Protein AF-A0A924Y196-F1 (afdb_monomer)

Radius of gyration: 14.01 Å; Cα contacts (8 Å, |Δi|>4): 219; chains: 1; bounding box: 31×29×38 Å

Secondary structure (DSSP, 8-state):
---HHHHHHHHTHHHHHTTSEEEE--HHHHHHHHHHH-TT-GGGGEEEEEE-SSHHHHHHHHHHHHHHH-S-TT-EEEEEETTEEEEEEEEEHHHHHHHHHHHHSSSS-EEEEETT-S-EEEE-TTSEEEEE---S--

Structure (mmCIF, N/CA/C/O backbone):
data_AF-A0A924Y196-F1
#
_entry.id   AF-A0A924Y196-F1
#
loop_
_atom_site.group_PDB
_atom_site.id
_atom_site.type_symbol
_atom_site.label_atom_id
_atom_site.label_alt_id
_atom_site.label_comp_id
_atom_site.label_asym_id
_atom_site.label_entity_id
_atom_site.label_seq_id
_atom_site.pdbx_PDB_ins_code
_atom_site.Cartn_x
_atom_site.Cartn_y
_atom_site.Cartn_z
_atom_site.occupancy
_atom_site.B_iso_or_equiv
_atom_site.auth_seq_id
_atom_site.auth_comp_id
_atom_site.auth_asym_id
_atom_site.auth_atom_id
_atom_site.pdbx_PDB_model_num
ATOM 1 N N . MET A 1 1 ? 13.633 -2.977 23.057 1.00 59.34 1 MET A N 1
ATOM 2 C CA . MET A 1 1 ? 13.858 -2.719 21.625 1.00 59.34 1 MET A CA 1
ATOM 3 C C . MET A 1 1 ? 12.601 -3.199 20.946 1.00 59.34 1 MET A C 1
ATOM 5 O O . MET A 1 1 ? 12.249 -4.346 21.196 1.00 59.34 1 MET A O 1
ATOM 9 N N . LEU A 1 2 ? 11.877 -2.305 20.277 1.00 65.25 2 LEU A N 1
ATOM 10 C CA . LEU A 1 2 ? 10.677 -2.686 19.537 1.00 65.25 2 LEU A CA 1
ATOM 11 C C . LEU A 1 2 ? 11.102 -3.407 18.252 1.00 65.25 2 LEU A C 1
ATOM 13 O O . LEU A 1 2 ? 12.218 -3.196 17.768 1.00 65.25 2 LEU A O 1
ATOM 17 N N . THR A 1 3 ? 10.259 -4.288 17.730 1.00 76.56 3 THR A N 1
ATOM 18 C CA . THR A 1 3 ? 10.434 -4.813 16.371 1.00 76.56 3 THR A CA 1
ATOM 19 C C . THR A 1 3 ? 10.131 -3.712 15.348 1.00 76.56 3 THR A C 1
ATOM 21 O O . THR A 1 3 ? 9.426 -2.750 15.648 1.00 76.56 3 THR A O 1
ATOM 24 N N . LEU A 1 4 ? 10.631 -3.845 14.116 1.00 69.88 4 LEU A N 1
ATOM 25 C CA . LEU A 1 4 ? 10.308 -2.903 13.031 1.00 69.88 4 LEU A CA 1
ATOM 26 C C . LEU A 1 4 ? 8.790 -2.826 12.770 1.00 69.88 4 LEU A C 1
ATOM 28 O O . LEU A 1 4 ? 8.257 -1.757 12.475 1.00 69.88 4 LEU A O 1
ATOM 32 N N . GLU A 1 5 ? 8.077 -3.944 12.936 1.00 74.62 5 GLU A N 1
ATOM 33 C CA . GLU A 1 5 ? 6.610 -3.984 12.917 1.00 74.62 5 GLU A CA 1
ATOM 34 C C . GLU A 1 5 ? 6.017 -3.102 14.025 1.00 74.62 5 GLU A C 1
ATOM 36 O O . GLU A 1 5 ? 5.175 -2.244 13.757 1.00 74.62 5 GLU A O 1
ATOM 41 N N . GLU A 1 6 ? 6.472 -3.274 15.266 1.00 80.38 6 GLU A N 1
ATOM 42 C CA . GLU A 1 6 ? 5.991 -2.501 16.412 1.00 80.38 6 GLU A CA 1
ATOM 43 C C . GLU A 1 6 ? 6.275 -0.999 16.252 1.00 80.38 6 GLU A C 1
ATOM 45 O O . GLU A 1 6 ? 5.430 -0.174 16.606 1.00 80.38 6 GLU A O 1
ATOM 50 N N . GLU A 1 7 ? 7.419 -0.622 15.675 1.00 77.81 7 GLU A N 1
ATOM 51 C CA . GLU A 1 7 ? 7.755 0.773 15.351 1.00 77.81 7 GLU A CA 1
ATOM 52 C C . GLU A 1 7 ? 6.811 1.358 14.289 1.00 77.81 7 GLU A C 1
ATOM 54 O O . GLU A 1 7 ? 6.327 2.488 14.427 1.00 77.81 7 GLU A O 1
ATOM 59 N N . THR A 1 8 ? 6.470 0.566 13.270 1.00 79.25 8 THR A N 1
ATOM 60 C CA . THR A 1 8 ? 5.503 0.946 12.229 1.00 79.25 8 THR A CA 1
ATOM 61 C C . THR A 1 8 ? 4.129 1.196 12.829 1.00 79.25 8 THR A C 1
ATOM 63 O O . THR A 1 8 ? 3.540 2.258 12.642 1.00 79.25 8 THR A O 1
ATOM 66 N N . LEU A 1 9 ? 3.622 0.232 13.597 1.00 84.69 9 LEU A N 1
ATOM 67 C CA . LEU A 1 9 ? 2.303 0.320 14.217 1.00 84.69 9 LEU A CA 1
ATOM 68 C C . LEU A 1 9 ? 2.236 1.448 15.250 1.00 84.69 9 LEU A C 1
ATOM 70 O O . LEU A 1 9 ? 1.192 2.079 15.391 1.00 84.69 9 LEU A O 1
ATOM 74 N N . THR A 1 10 ? 3.345 1.740 15.932 1.00 86.62 10 THR A N 1
ATOM 75 C CA . THR A 1 10 ? 3.442 2.888 16.842 1.00 86.62 10 THR A CA 1
ATOM 76 C C . THR A 1 10 ? 3.308 4.202 16.079 1.00 86.62 10 THR A C 1
ATOM 78 O O . THR A 1 10 ? 2.547 5.072 16.501 1.00 86.62 10 THR A O 1
ATOM 81 N N . THR A 1 11 ? 3.981 4.339 14.935 1.00 85.31 11 THR A N 1
ATOM 82 C CA . THR A 1 11 ? 3.892 5.551 14.104 1.00 85.31 11 THR A CA 1
ATOM 83 C C . THR A 1 11 ? 2.503 5.724 13.486 1.00 85.31 11 THR A C 1
ATOM 85 O O . THR A 1 11 ? 1.987 6.836 13.407 1.00 85.31 11 THR A O 1
ATOM 88 N N . LEU A 1 12 ? 1.848 4.621 13.116 1.00 89.81 12 LEU A N 1
ATOM 89 C CA . LEU A 1 12 ? 0.501 4.628 12.537 1.00 89.81 12 LEU A CA 1
ATOM 90 C C . LEU A 1 12 ? -0.624 4.658 13.586 1.00 89.81 12 LEU A C 1
ATOM 92 O O . LEU A 1 12 ? -1.801 4.699 13.222 1.00 89.81 12 LEU A O 1
ATOM 96 N N . LYS A 1 13 ? -0.285 4.637 14.882 1.00 89.88 13 LYS A N 1
ATOM 97 C CA . LYS A 1 13 ? -1.223 4.372 15.979 1.00 89.88 13 LYS A CA 1
ATOM 98 C C . LYS A 1 13 ? -2.442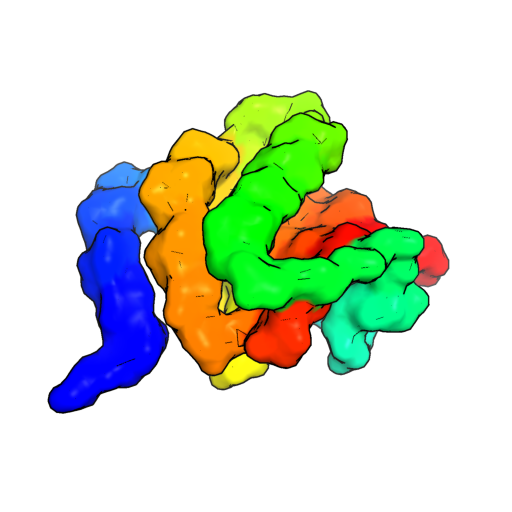 5.287 15.986 1.00 89.88 13 LYS A C 1
ATOM 100 O O . LYS A 1 13 ? -3.548 4.806 16.187 1.00 89.88 13 LYS A O 1
ATOM 105 N N . GLU A 1 14 ? -2.258 6.584 15.766 1.00 91.06 14 GLU A N 1
ATOM 106 C CA . GLU A 1 14 ? -3.368 7.543 15.794 1.00 91.06 14 GLU A CA 1
ATOM 107 C C . GLU A 1 14 ? -4.415 7.240 14.712 1.00 91.06 14 GLU A C 1
ATOM 109 O O . GLU A 1 14 ? -5.615 7.236 14.981 1.00 91.06 14 GLU A O 1
ATOM 114 N N . ASP A 1 15 ? -3.975 6.963 13.485 1.00 92.31 15 ASP A N 1
ATOM 115 C CA . ASP A 1 15 ? -4.887 6.695 12.372 1.00 92.31 15 ASP A CA 1
ATOM 116 C C . ASP A 1 15 ? -5.434 5.253 12.417 1.00 92.31 15 ASP A C 1
ATOM 118 O O . ASP A 1 15 ? -6.544 5.018 11.938 1.00 92.31 15 ASP A O 1
ATOM 122 N N . LEU A 1 16 ? -4.728 4.319 13.071 1.00 91.12 16 LEU A N 1
ATOM 123 C CA . LEU A 1 16 ? -5.252 3.001 13.456 1.00 91.12 16 LEU A CA 1
ATOM 124 C C . LEU A 1 16 ? -6.372 3.117 14.504 1.00 91.12 16 LEU A C 1
ATOM 126 O O . LEU A 1 16 ? -7.467 2.599 14.295 1.00 91.12 16 LEU A O 1
ATOM 130 N N . ASP A 1 17 ? -6.129 3.829 15.608 1.00 92.00 17 ASP A N 1
ATOM 131 C CA . ASP A 1 17 ? -7.084 3.988 16.716 1.00 92.00 17 ASP A CA 1
ATOM 132 C C . ASP A 1 17 ? -8.363 4.724 16.261 1.00 92.00 17 ASP A C 1
ATOM 134 O O . ASP A 1 17 ? -9.458 4.440 16.746 1.00 92.00 17 ASP A O 1
ATOM 138 N N . ASN A 1 18 ? -8.238 5.637 15.292 1.00 91.19 18 ASN A N 1
ATOM 139 C CA . ASN A 1 18 ? -9.356 6.380 14.704 1.00 91.19 18 ASN A CA 1
ATOM 140 C C . ASN A 1 18 ? -10.036 5.662 13.520 1.00 91.19 18 ASN A C 1
ATOM 142 O O . ASN A 1 18 ? -10.949 6.224 12.911 1.00 91.19 18 ASN A O 1
ATOM 146 N N . GLY A 1 19 ? -9.595 4.451 13.158 1.00 88.50 19 GLY A N 1
ATOM 147 C CA . GLY A 1 19 ? -10.190 3.645 12.086 1.00 88.50 19 GLY A CA 1
ATOM 148 C C . GLY A 1 19 ? -9.950 4.166 10.665 1.00 88.50 19 GLY A C 1
ATOM 149 O O . GLY A 1 19 ? -10.644 3.749 9.739 1.00 88.50 19 GLY A O 1
ATOM 150 N N . LYS A 1 20 ? -8.982 5.069 10.472 1.00 90.81 20 LYS A N 1
ATOM 151 C CA . LYS A 1 20 ? -8.554 5.533 9.139 1.00 90.81 20 LYS A CA 1
ATOM 152 C C . LYS A 1 20 ? -7.623 4.535 8.451 1.00 90.81 20 LYS A C 1
ATOM 154 O O . LYS A 1 20 ? -7.593 4.475 7.224 1.00 90.81 20 LYS A O 1
ATOM 159 N N . ILE A 1 21 ? -6.884 3.764 9.246 1.00 93.00 21 ILE A N 1
ATOM 160 C CA . ILE A 1 21 ? -6.126 2.591 8.818 1.00 93.00 21 ILE A CA 1
ATOM 161 C C . ILE A 1 21 ? -6.763 1.383 9.491 1.00 93.00 21 ILE A C 1
ATOM 163 O O . ILE A 1 21 ? -7.001 1.396 10.698 1.00 93.00 21 ILE A O 1
ATOM 167 N N . ILE A 1 22 ? -7.032 0.333 8.723 1.00 91.56 22 ILE A N 1
ATOM 168 C CA . ILE A 1 22 ? -7.579 -0.916 9.258 1.00 91.56 22 ILE A CA 1
ATOM 169 C C . ILE A 1 22 ? -6.478 -1.967 9.227 1.00 91.56 22 ILE A C 1
ATOM 171 O O . ILE A 1 22 ? -5.954 -2.287 8.162 1.00 91.56 22 ILE A O 1
ATOM 175 N N . ARG A 1 23 ? -6.143 -2.525 10.390 1.00 89.44 23 ARG A N 1
ATOM 176 C CA . ARG A 1 23 ? -5.288 -3.709 10.494 1.00 89.44 23 ARG A CA 1
ATOM 177 C C . ARG A 1 23 ? -6.147 -4.964 10.359 1.00 89.44 23 ARG A C 1
ATOM 179 O O . ARG A 1 23 ? -7.161 -5.087 11.040 1.00 89.44 23 ARG A O 1
ATOM 186 N N . SER A 1 24 ? -5.723 -5.888 9.506 1.00 86.12 24 SER A N 1
ATOM 187 C CA . SER A 1 24 ? -6.295 -7.228 9.392 1.00 86.12 24 SER A CA 1
ATOM 188 C C . SER A 1 24 ? -5.199 -8.254 9.637 1.00 86.12 24 SER A C 1
ATOM 190 O O . SER A 1 24 ? -4.238 -8.307 8.878 1.00 86.12 24 SER A O 1
ATOM 192 N N . ASP A 1 25 ? -5.341 -9.063 10.682 1.00 80.62 25 ASP A N 1
ATOM 193 C CA . ASP A 1 25 ? -4.439 -10.190 10.968 1.00 80.62 25 ASP A CA 1
ATOM 194 C C . ASP A 1 25 ? -4.868 -11.471 10.225 1.00 80.62 25 ASP A C 1
ATOM 196 O O . ASP A 1 25 ? -4.357 -12.562 10.485 1.00 80.62 25 ASP A O 1
ATOM 200 N N . ASP A 1 26 ? -5.854 -11.369 9.327 1.00 68.62 26 ASP A N 1
ATOM 201 C CA . ASP A 1 26 ? -6.379 -12.529 8.626 1.00 68.62 26 ASP A CA 1
ATOM 202 C C . ASP A 1 26 ? -5.460 -12.953 7.472 1.00 68.62 26 ASP A C 1
ATOM 204 O O . ASP A 1 26 ? -5.197 -12.214 6.517 1.00 68.62 26 ASP A O 1
ATOM 208 N N . SER A 1 27 ? -5.040 -14.214 7.536 1.00 66.81 27 SER A N 1
ATOM 209 C CA . SER A 1 27 ? -4.365 -14.937 6.459 1.00 66.81 27 SER A CA 1
ATOM 210 C C . SER A 1 27 ? -5.143 -14.962 5.133 1.00 66.81 27 SER A C 1
ATOM 212 O O . SER A 1 27 ? -4.554 -15.252 4.087 1.00 66.81 27 SER A O 1
ATOM 214 N N . GLU A 1 28 ? -6.447 -14.661 5.133 1.00 73.12 28 GLU A N 1
ATOM 215 C CA . GLU A 1 28 ? -7.300 -14.691 3.946 1.00 73.12 28 GLU A CA 1
ATOM 216 C C . GLU A 1 28 ? -6.826 -13.717 2.855 1.00 73.12 28 GLU A C 1
ATOM 218 O O . GLU A 1 28 ? -6.724 -14.124 1.691 1.00 73.12 28 GLU A O 1
ATOM 223 N N . HIS A 1 29 ? -6.435 -12.483 3.205 1.00 70.56 29 HIS A N 1
ATOM 224 C CA . HIS A 1 29 ? -5.905 -11.516 2.232 1.00 70.56 29 HIS A CA 1
ATOM 225 C C . HIS A 1 29 ? -4.623 -12.015 1.576 1.00 70.56 29 HIS A C 1
ATOM 227 O O . HIS A 1 29 ? -4.486 -11.971 0.355 1.00 70.56 29 HIS A O 1
ATOM 233 N N . ILE A 1 30 ? -3.712 -12.556 2.380 1.00 70.50 30 ILE A N 1
ATOM 234 C CA . ILE A 1 30 ? -2.445 -13.113 1.907 1.00 70.50 30 ILE A CA 1
ATOM 235 C C . ILE A 1 30 ? -2.705 -14.298 0.980 1.00 70.50 30 ILE A C 1
ATOM 237 O O . ILE A 1 30 ? -2.155 -14.369 -0.118 1.00 70.50 30 ILE A O 1
ATOM 241 N N . SER A 1 31 ? -3.594 -15.209 1.382 1.00 73.94 31 SER A N 1
ATOM 242 C CA . SER A 1 31 ? -3.954 -16.373 0.572 1.00 73.94 31 SER A CA 1
ATOM 243 C C . SER A 1 31 ? -4.597 -15.978 -0.762 1.00 73.94 31 SER A C 1
ATOM 245 O O . SER A 1 31 ? -4.358 -16.629 -1.779 1.00 73.94 31 SER A O 1
ATOM 247 N N . THR A 1 32 ? -5.384 -14.900 -0.773 1.00 77.94 32 THR A N 1
ATOM 248 C CA . THR A 1 32 ? -6.040 -14.356 -1.966 1.00 77.94 32 THR A CA 1
ATOM 249 C C . THR A 1 32 ? -5.021 -13.711 -2.897 1.00 77.94 32 THR A C 1
ATOM 251 O O . THR A 1 32 ? -4.985 -14.029 -4.083 1.00 77.94 32 THR A O 1
ATOM 254 N N . ILE A 1 33 ? -4.115 -12.897 -2.357 1.00 74.56 33 ILE A N 1
ATOM 255 C CA . ILE A 1 33 ? -3.031 -12.262 -3.116 1.00 74.56 33 ILE A CA 1
ATOM 256 C C . ILE A 1 33 ? -2.130 -13.307 -3.774 1.00 74.56 33 ILE A C 1
ATOM 258 O O . ILE A 1 33 ? -1.853 -13.204 -4.968 1.00 74.56 33 ILE A O 1
ATOM 262 N N . LEU A 1 34 ? -1.733 -14.351 -3.041 1.00 71.69 34 LEU A N 1
ATOM 263 C CA . LEU A 1 34 ? -0.901 -15.431 -3.582 1.00 71.69 34 LEU A CA 1
ATOM 264 C C . LEU A 1 34 ? -1.595 -16.219 -4.704 1.00 71.69 34 LEU A C 1
ATOM 266 O O . LEU A 1 34 ? -0.919 -16.732 -5.597 1.00 71.69 34 LEU A O 1
ATOM 270 N N . LYS A 1 35 ? -2.931 -16.327 -4.683 1.00 75.44 35 LYS A N 1
ATOM 271 C CA . LYS A 1 35 ? -3.694 -16.908 -5.800 1.00 75.44 35 LYS A CA 1
ATOM 272 C C . LYS A 1 35 ? -3.651 -15.981 -7.015 1.00 75.44 35 LYS A C 1
ATOM 274 O O . LYS A 1 35 ? -3.266 -16.414 -8.095 1.00 75.44 35 LYS A O 1
ATOM 279 N N . ILE A 1 36 ? -3.974 -14.703 -6.822 1.00 74.50 36 ILE A N 1
ATOM 280 C CA . ILE A 1 36 ? -4.164 -13.730 -7.908 1.00 74.50 36 ILE A CA 1
ATOM 281 C C . ILE A 1 36 ? -2.843 -13.341 -8.596 1.00 74.50 36 ILE A C 1
ATOM 283 O O . ILE A 1 36 ? -2.781 -13.265 -9.824 1.00 74.50 36 ILE A O 1
ATOM 287 N N . PHE A 1 37 ? -1.784 -13.114 -7.818 1.00 70.69 37 PHE A N 1
ATOM 288 C CA . PHE A 1 37 ? -0.487 -12.626 -8.307 1.00 70.69 37 PHE A CA 1
ATOM 289 C C . PHE A 1 37 ? 0.600 -13.711 -8.356 1.00 70.69 37 PHE A C 1
ATOM 291 O O . PHE A 1 37 ? 1.709 -13.454 -8.817 1.00 70.69 37 PHE A O 1
ATOM 298 N N . GLY A 1 38 ? 0.283 -14.936 -7.925 1.00 65.81 38 GLY A N 1
ATOM 299 C CA . GLY A 1 38 ? 1.193 -16.078 -7.956 1.00 65.81 38 GLY A CA 1
ATOM 300 C C . GLY A 1 38 ? 2.071 -16.229 -6.708 1.00 65.81 38 GLY A C 1
ATOM 301 O O . GLY A 1 38 ? 2.200 -15.340 -5.868 1.00 65.81 38 GLY A O 1
ATOM 302 N N . LYS A 1 39 ? 2.696 -17.410 -6.589 1.00 61.47 39 LYS A N 1
ATOM 303 C CA . LYS A 1 39 ? 3.510 -17.810 -5.423 1.00 61.47 39 LYS A CA 1
ATOM 304 C C . LYS A 1 39 ? 4.841 -17.067 -5.308 1.00 61.47 39 LYS A C 1
ATOM 306 O O . LYS A 1 39 ? 5.429 -17.062 -4.233 1.00 61.47 39 LYS A O 1
ATOM 311 N N . SER A 1 40 ? 5.309 -16.481 -6.404 1.00 59.78 40 SER A N 1
ATOM 312 C CA . SER A 1 40 ? 6.570 -15.745 -6.477 1.00 59.78 40 SER A CA 1
ATOM 313 C C . SER A 1 40 ? 6.442 -14.298 -5.983 1.00 59.78 40 SER A C 1
ATOM 315 O O . SER A 1 40 ? 7.448 -13.601 -5.989 1.00 59.78 40 SER A O 1
ATOM 317 N N . PHE A 1 41 ? 5.242 -13.829 -5.590 1.00 62.78 41 PHE A N 1
ATOM 318 C CA . PHE A 1 41 ? 4.877 -12.398 -5.589 1.00 62.78 41 PHE A CA 1
ATOM 319 C C . PHE A 1 41 ? 5.026 -11.785 -7.015 1.00 62.78 41 PHE A C 1
ATOM 321 O O . PHE A 1 41 ? 5.591 -12.436 -7.892 1.00 62.78 41 PHE A O 1
ATOM 328 N N . PRO A 1 42 ? 4.465 -10.598 -7.333 1.00 61.66 42 PRO A N 1
ATOM 329 C CA . PRO A 1 42 ? 4.057 -10.195 -8.691 1.00 61.66 42 PRO A CA 1
ATOM 330 C C . PRO A 1 42 ? 5.134 -10.071 -9.786 1.00 61.66 42 PRO A C 1
ATOM 332 O O . PRO A 1 42 ? 4.837 -9.555 -10.863 1.00 61.66 42 PRO A O 1
ATOM 335 N N . TYR A 1 43 ? 6.371 -10.504 -9.556 1.00 61.62 43 TYR A N 1
ATOM 336 C CA . TYR A 1 43 ? 7.503 -10.387 -10.476 1.00 61.62 43 TYR A CA 1
ATOM 337 C C . TYR A 1 43 ? 7.235 -10.991 -11.846 1.00 61.62 43 TYR A C 1
ATOM 339 O O . TYR A 1 43 ? 7.575 -10.381 -12.855 1.00 61.62 43 TYR A O 1
ATOM 347 N N . ASP A 1 44 ? 6.560 -12.138 -11.884 1.00 61.75 44 ASP A N 1
ATOM 348 C CA . ASP A 1 44 ? 6.218 -12.819 -13.136 1.00 61.75 44 ASP A CA 1
ATOM 349 C C . ASP A 1 44 ? 5.185 -12.026 -1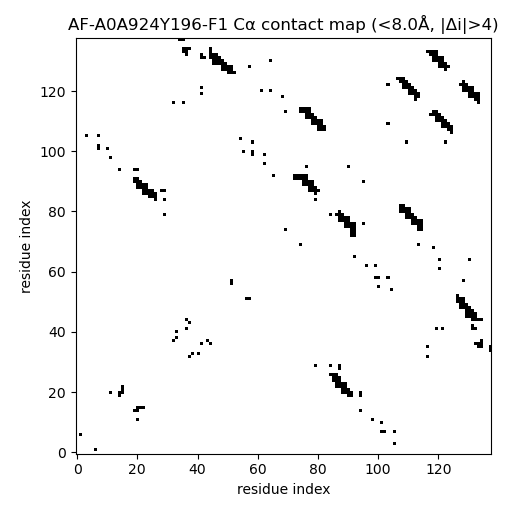3.968 1.00 61.75 44 ASP A C 1
ATOM 351 O O . ASP A 1 44 ? 4.981 -12.296 -15.150 1.00 61.75 44 ASP A O 1
ATOM 355 N N . THR A 1 45 ? 4.547 -11.024 -13.355 1.00 65.12 45 THR A N 1
ATOM 356 C CA . THR A 1 45 ? 3.485 -10.184 -13.932 1.00 65.12 45 THR A CA 1
ATOM 357 C C . THR A 1 45 ? 3.810 -8.689 -13.942 1.00 65.12 45 THR A C 1
ATOM 359 O O . THR A 1 45 ? 2.943 -7.872 -14.270 1.00 65.12 45 THR A O 1
ATOM 362 N N . ALA A 1 46 ? 5.037 -8.314 -13.569 1.00 71.38 46 ALA A N 1
ATOM 363 C CA . ALA A 1 46 ? 5.469 -6.925 -13.550 1.00 71.38 46 ALA A CA 1
ATOM 364 C C . ALA A 1 46 ? 5.448 -6.359 -14.978 1.00 71.38 46 ALA A C 1
ATOM 366 O O . ALA A 1 46 ? 6.082 -6.900 -15.883 1.00 71.38 46 ALA A O 1
ATOM 367 N N . GLN A 1 47 ? 4.690 -5.285 -15.188 1.00 70.19 47 GLN A N 1
ATOM 368 C CA . GLN A 1 47 ? 4.595 -4.607 -16.483 1.00 70.19 47 GLN A CA 1
ATOM 369 C C . GLN A 1 47 ? 5.729 -3.604 -16.657 1.00 70.19 47 GLN A C 1
ATOM 371 O O . GLN A 1 47 ? 6.305 -3.496 -17.735 1.00 70.19 47 GLN A O 1
ATOM 376 N N . GLU A 1 48 ? 6.049 -2.892 -15.580 1.00 71.38 48 GLU A N 1
ATOM 377 C CA . GLU A 1 48 ? 7.089 -1.877 -15.544 1.00 71.38 48 GLU A CA 1
ATOM 378 C C . GLU A 1 48 ? 7.826 -1.972 -14.218 1.00 71.38 48 GLU A C 1
ATOM 380 O O . GLU A 1 48 ? 7.207 -2.145 -13.165 1.00 71.38 48 GLU A O 1
ATOM 385 N N . THR A 1 49 ? 9.149 -1.853 -14.281 1.00 76.12 49 THR A N 1
ATOM 386 C CA . THR A 1 49 ? 10.007 -1.777 -13.104 1.00 76.12 49 THR A CA 1
ATOM 387 C C . THR A 1 49 ? 10.954 -0.603 -13.233 1.00 76.12 49 THR A C 1
ATOM 389 O O . THR A 1 49 ? 11.609 -0.458 -14.267 1.00 76.12 49 THR A O 1
ATOM 392 N N . ILE A 1 50 ? 11.072 0.188 -12.176 1.00 77.19 50 ILE A N 1
ATOM 393 C CA . ILE A 1 50 ? 12.081 1.232 -12.051 1.00 77.19 50 ILE A CA 1
ATOM 394 C C . ILE A 1 50 ? 13.074 0.860 -10.951 1.00 77.19 50 ILE A C 1
ATOM 396 O O . ILE A 1 50 ? 12.739 0.124 -10.025 1.00 77.19 50 ILE A O 1
ATOM 400 N N . SER A 1 51 ? 14.292 1.374 -11.064 1.00 79.69 51 SER A N 1
ATOM 401 C CA . SER A 1 51 ? 15.259 1.405 -9.969 1.00 79.69 51 SER A CA 1
ATOM 402 C C . SER A 1 51 ? 15.323 2.842 -9.479 1.00 79.69 51 SER A C 1
ATOM 404 O O . SER A 1 51 ? 15.524 3.742 -10.294 1.00 79.69 51 SER A O 1
ATOM 406 N N . THR A 1 52 ? 15.134 3.059 -8.185 1.00 72.81 52 THR A N 1
ATOM 407 C CA . THR A 1 52 ? 15.266 4.376 -7.558 1.00 72.81 52 THR A CA 1
ATOM 408 C C . THR A 1 52 ? 16.446 4.344 -6.604 1.00 72.81 52 THR A C 1
ATOM 410 O O . THR A 1 52 ? 16.453 3.544 -5.668 1.00 72.81 52 THR A O 1
ATOM 413 N N . ASP A 1 53 ? 17.407 5.241 -6.802 1.00 74.94 53 ASP A N 1
ATOM 414 C CA . ASP A 1 53 ? 18.529 5.413 -5.869 1.00 74.94 53 ASP A CA 1
ATOM 415 C C . ASP A 1 53 ? 18.159 6.347 -4.697 1.00 74.94 53 ASP A C 1
ATOM 417 O O . ASP A 1 53 ? 18.888 6.435 -3.707 1.00 74.94 53 ASP A O 1
ATOM 421 N N . TYR A 1 54 ? 17.014 7.036 -4.796 1.00 78.81 54 TYR A N 1
ATOM 422 C CA . TYR A 1 54 ? 16.552 8.044 -3.846 1.00 78.81 54 TYR A CA 1
A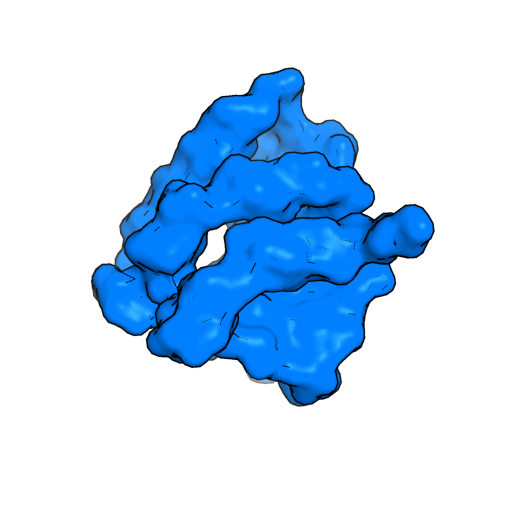TOM 423 C C . TYR A 1 54 ? 15.173 7.708 -3.273 1.00 78.81 54 TYR A C 1
ATOM 425 O O . TYR A 1 54 ? 14.224 7.433 -4.003 1.00 78.81 54 TYR A O 1
ATOM 433 N N . PHE A 1 55 ? 15.053 7.804 -1.948 1.00 83.06 55 PHE A N 1
ATOM 434 C CA . PHE A 1 55 ? 13.830 7.481 -1.212 1.00 83.06 55 PHE A CA 1
ATOM 435 C C . PHE A 1 55 ? 12.624 8.349 -1.612 1.00 83.06 55 PHE A C 1
ATOM 437 O O . PHE A 1 55 ? 11.519 7.841 -1.806 1.00 83.06 55 PHE A O 1
ATOM 444 N N . ASP A 1 56 ? 12.843 9.650 -1.812 1.00 85.62 56 ASP A N 1
ATOM 445 C CA . ASP A 1 56 ? 11.787 10.595 -2.202 1.00 85.62 56 ASP A CA 1
ATOM 446 C C . ASP A 1 56 ? 11.197 10.268 -3.586 1.00 85.62 56 ASP A C 1
ATOM 448 O O . ASP A 1 56 ? 10.004 10.475 -3.840 1.00 85.62 56 ASP A O 1
ATOM 452 N N . GLU A 1 57 ? 12.013 9.708 -4.485 1.00 87.75 57 GLU A N 1
ATOM 453 C CA . GLU A 1 57 ? 11.557 9.229 -5.792 1.00 87.75 57 GLU A CA 1
ATOM 454 C C . GLU A 1 57 ? 10.679 7.988 -5.638 1.00 87.75 57 GLU A C 1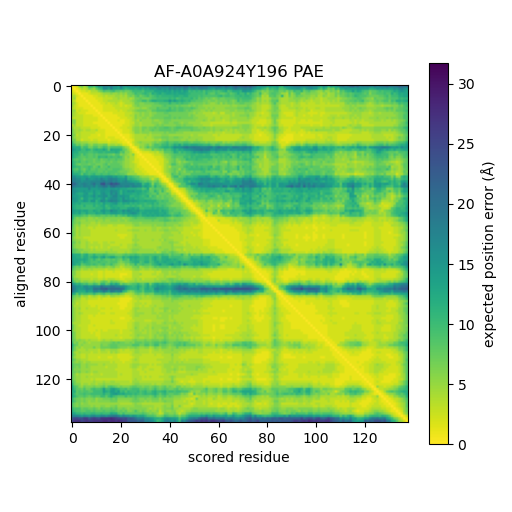
ATOM 456 O O . GLU A 1 57 ? 9.670 7.874 -6.334 1.00 87.75 57 GLU A O 1
ATOM 461 N N . SER A 1 58 ? 10.999 7.100 -4.691 1.00 87.81 58 SER A N 1
ATOM 462 C CA . SER A 1 58 ? 10.191 5.917 -4.391 1.00 87.81 58 SER A CA 1
ATOM 463 C C . SER A 1 58 ? 8.801 6.291 -3.866 1.00 87.81 58 SER A C 1
ATOM 465 O O . SER A 1 58 ? 7.788 5.760 -4.327 1.00 87.81 58 SER A O 1
ATOM 467 N N . VAL A 1 59 ? 8.737 7.253 -2.940 1.00 90.50 59 VAL A N 1
ATOM 468 C CA . VAL A 1 59 ? 7.473 7.794 -2.408 1.00 90.50 59 VAL A CA 1
ATOM 469 C C . VAL A 1 59 ? 6.660 8.445 -3.528 1.00 90.50 59 VAL A C 1
ATOM 471 O O . VAL A 1 59 ? 5.473 8.154 -3.691 1.00 90.50 59 VAL A O 1
ATOM 474 N N . SER A 1 60 ? 7.306 9.282 -4.343 1.00 91.12 60 SER A N 1
ATOM 475 C CA . SER A 1 60 ? 6.660 9.953 -5.475 1.00 91.12 60 SER A CA 1
ATOM 476 C C . SER A 1 60 ? 6.123 8.952 -6.498 1.00 91.12 60 SER A C 1
ATOM 478 O O . SER A 1 60 ? 4.987 9.088 -6.954 1.00 91.12 60 SER A O 1
ATOM 480 N N . TYR A 1 61 ? 6.906 7.924 -6.827 1.00 90.25 61 TYR A N 1
ATOM 481 C CA . TYR A 1 61 ? 6.509 6.869 -7.750 1.00 90.25 61 TYR A CA 1
ATOM 482 C C . TYR A 1 61 ? 5.307 6.084 -7.227 1.00 90.25 61 TYR A C 1
ATOM 484 O O . TYR A 1 61 ? 4.355 5.867 -7.980 1.00 90.25 61 TYR A O 1
ATOM 492 N N . LEU A 1 62 ? 5.314 5.699 -5.944 1.00 91.31 62 LEU A N 1
ATOM 493 C CA . LEU A 1 62 ? 4.190 5.009 -5.310 1.00 91.31 62 LEU A CA 1
ATOM 494 C C . LEU A 1 62 ? 2.899 5.821 -5.462 1.00 91.31 62 LEU A C 1
ATOM 496 O O . LEU A 1 62 ? 1.912 5.320 -5.997 1.00 91.31 62 LEU A O 1
ATOM 500 N N . LEU A 1 63 ? 2.909 7.081 -5.025 1.00 92.31 63 LEU A N 1
ATOM 501 C CA . LEU A 1 63 ? 1.700 7.907 -4.991 1.00 92.31 63 LEU A CA 1
ATOM 502 C C . LEU A 1 63 ? 1.186 8.259 -6.390 1.00 92.31 63 LEU A C 1
ATOM 504 O O . LEU A 1 63 ? -0.026 8.232 -6.618 1.00 92.31 63 LEU A O 1
ATOM 508 N N . GLN A 1 64 ? 2.081 8.531 -7.344 1.00 91.94 64 GLN A N 1
ATOM 509 C CA . GLN A 1 64 ? 1.699 8.800 -8.734 1.00 91.94 64 GLN A CA 1
ATOM 510 C C . GLN A 1 64 ? 1.053 7.579 -9.391 1.00 91.94 64 GLN A C 1
ATOM 512 O O . GLN A 1 64 ? 0.000 7.711 -10.016 1.00 91.94 64 GLN A O 1
ATOM 517 N N . ASN A 1 65 ? 1.639 6.391 -9.220 1.00 91.00 65 ASN A N 1
ATOM 518 C CA . ASN A 1 65 ? 1.074 5.172 -9.795 1.00 91.00 65 ASN A CA 1
ATOM 519 C C . ASN A 1 65 ? -0.256 4.810 -9.145 1.00 91.00 65 ASN A C 1
ATOM 521 O O . ASN A 1 65 ? -1.194 4.481 -9.861 1.00 91.00 65 ASN A O 1
ATOM 525 N N . ILE A 1 66 ? -0.384 4.931 -7.822 1.00 91.00 66 ILE A N 1
ATOM 526 C CA . ILE A 1 66 ? -1.671 4.719 -7.152 1.00 91.00 66 ILE A CA 1
ATOM 527 C C . ILE A 1 66 ? -2.721 5.690 -7.700 1.00 91.00 66 ILE A C 1
ATOM 529 O O . ILE A 1 66 ? -3.787 5.248 -8.110 1.00 91.00 66 ILE A O 1
ATOM 533 N N . THR A 1 67 ? -2.405 6.983 -7.802 1.00 91.19 67 THR A N 1
ATOM 534 C CA . THR A 1 67 ? -3.331 7.986 -8.360 1.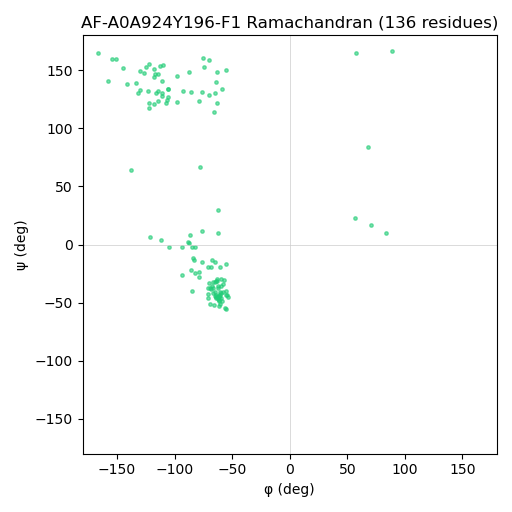00 91.19 67 THR A CA 1
ATOM 535 C C . THR A 1 67 ? -3.764 7.639 -9.785 1.00 91.19 67 THR A C 1
ATOM 537 O O . THR A 1 67 ? -4.929 7.798 -10.134 1.00 91.19 67 THR A O 1
ATOM 540 N N . PHE A 1 68 ? -2.838 7.155 -10.616 1.00 89.06 68 PHE A N 1
ATOM 541 C CA . PHE A 1 68 ? -3.130 6.768 -11.996 1.00 89.06 68 PHE A CA 1
ATOM 542 C C . PHE A 1 68 ? -3.968 5.483 -12.097 1.00 89.06 68 PHE A C 1
ATOM 544 O O . PHE A 1 68 ? -4.817 5.362 -12.978 1.00 89.06 68 PHE A O 1
ATOM 551 N N . LEU A 1 69 ? -3.712 4.514 -11.218 1.00 86.69 69 LEU A N 1
ATOM 552 C CA . LEU A 1 69 ? -4.339 3.191 -11.239 1.00 86.69 69 LEU A CA 1
ATOM 553 C C . LEU A 1 69 ? -5.681 3.151 -10.497 1.00 86.69 69 LEU A C 1
ATOM 555 O O . LEU A 1 69 ? -6.493 2.257 -10.742 1.00 86.69 69 LEU A O 1
ATOM 559 N N . MET A 1 70 ? -5.926 4.084 -9.578 1.00 83.56 70 MET A N 1
ATOM 560 C CA . MET A 1 70 ? -7.177 4.160 -8.835 1.00 83.56 70 MET A CA 1
ATOM 561 C C . MET A 1 70 ? -8.331 4.598 -9.737 1.00 83.56 70 MET A C 1
ATOM 563 O O . MET A 1 70 ? -8.293 5.627 -10.403 1.00 83.56 70 MET A O 1
ATOM 567 N N . SER A 1 71 ? -9.410 3.820 -9.707 1.00 74.88 71 SER A N 1
ATOM 568 C CA . SER A 1 71 ? -10.661 4.126 -10.407 1.00 74.88 71 SER A CA 1
ATOM 569 C C . SER A 1 71 ? -11.574 5.082 -9.625 1.00 74.88 71 SER A C 1
ATOM 571 O O . SER A 1 71 ? -12.542 5.600 -10.182 1.00 74.88 71 SER A O 1
ATOM 573 N N . SER A 1 72 ? -11.296 5.303 -8.334 1.00 77.94 72 SER A N 1
ATOM 574 C CA . SER A 1 72 ? -12.086 6.140 -7.428 1.00 77.94 72 SER A CA 1
ATOM 575 C C . SER A 1 72 ? -11.255 6.611 -6.237 1.00 77.94 72 SER A C 1
ATOM 577 O O . SER A 1 72 ? -10.547 5.803 -5.648 1.00 77.94 72 SER A O 1
ATOM 579 N N . ASP A 1 73 ? -11.439 7.859 -5.799 1.00 71.31 73 ASP A N 1
ATOM 580 C CA . ASP A 1 73 ? -10.788 8.428 -4.603 1.00 71.31 73 ASP A CA 1
ATOM 581 C C . ASP A 1 73 ? -11.120 7.679 -3.296 1.00 71.31 73 ASP A C 1
ATOM 583 O O . ASP A 1 73 ? -10.397 7.786 -2.306 1.00 71.31 73 ASP A O 1
ATOM 587 N N . TYR A 1 74 ? -12.207 6.899 -3.288 1.00 72.81 74 TYR A N 1
ATOM 588 C CA . TYR A 1 74 ? -12.644 6.103 -2.137 1.00 72.81 74 TYR A CA 1
ATOM 589 C C . TYR A 1 74 ? -12.126 4.664 -2.153 1.00 72.81 74 TYR A C 1
ATOM 591 O O . TYR A 1 74 ? -12.437 3.901 -1.235 1.00 72.81 74 TYR A O 1
ATOM 599 N N . ALA A 1 75 ? -11.382 4.263 -3.188 1.00 83.12 75 ALA A N 1
ATOM 600 C CA . ALA A 1 75 ? -10.855 2.909 -3.254 1.00 83.12 75 ALA A CA 1
ATOM 601 C C . ALA A 1 75 ? -9.865 2.671 -2.107 1.00 83.12 75 ALA A C 1
ATOM 603 O O . ALA A 1 75 ? -9.065 3.542 -1.748 1.00 83.12 75 ALA A O 1
ATOM 604 N N . LYS A 1 76 ? -9.931 1.476 -1.520 1.00 91.62 76 LYS A N 1
ATOM 605 C CA . LYS A 1 76 ? -8.994 1.080 -0.476 1.00 91.62 76 LYS A CA 1
ATOM 606 C C . LYS A 1 76 ? -7.746 0.456 -1.080 1.00 91.62 76 LYS A C 1
ATOM 608 O O . LYS A 1 76 ? -7.793 -0.206 -2.117 1.00 91.62 76 LYS A O 1
ATOM 613 N N . ILE A 1 77 ? -6.636 0.667 -0.388 1.00 92.75 77 ILE A N 1
ATOM 614 C CA . ILE A 1 77 ? -5.312 0.180 -0.748 1.00 92.75 77 ILE A CA 1
ATOM 615 C C . ILE A 1 77 ? -4.854 -0.751 0.364 1.00 92.75 77 ILE A C 1
ATOM 617 O O . ILE A 1 77 ? -4.762 -0.344 1.521 1.00 92.75 77 ILE A O 1
ATOM 621 N N . ILE A 1 78 ? -4.574 -2.000 0.016 1.00 91.12 78 ILE A N 1
ATOM 622 C CA . ILE A 1 78 ? -4.127 -3.024 0.957 1.00 91.12 78 ILE A CA 1
ATOM 623 C C . ILE A 1 78 ? -2.607 -3.112 0.864 1.00 91.12 78 ILE A C 1
ATOM 625 O O . ILE A 1 78 ? -2.073 -3.371 -0.209 1.00 91.12 78 ILE A O 1
ATOM 629 N N . MET A 1 79 ? -1.908 -2.914 1.976 1.00 89.88 79 MET A N 1
ATOM 630 C CA . MET A 1 79 ? -0.463 -3.064 2.091 1.00 89.88 79 MET A CA 1
ATOM 631 C C . MET A 1 79 ? -0.116 -4.346 2.849 1.00 89.88 79 MET A C 1
ATOM 633 O O . MET A 1 79 ? -0.656 -4.593 3.929 1.00 89.88 79 MET A O 1
ATOM 637 N N . ILE A 1 80 ? 0.837 -5.113 2.322 1.00 86.06 80 ILE A N 1
ATOM 638 C CA . ILE A 1 80 ? 1.440 -6.282 2.976 1.00 86.06 80 ILE A CA 1
ATOM 639 C C . ILE A 1 80 ? 2.965 -6.175 2.908 1.00 86.06 80 ILE A C 1
ATOM 641 O O . ILE A 1 80 ? 3.508 -5.600 1.962 1.00 86.06 80 ILE A O 1
ATOM 645 N N . SER A 1 81 ? 3.655 -6.730 3.906 1.00 81.56 81 SER A N 1
ATOM 646 C CA . SER A 1 81 ? 5.120 -6.827 3.937 1.00 81.56 81 SER A CA 1
ATOM 647 C C . SER A 1 81 ? 5.571 -8.286 3.797 1.00 81.56 81 SER A C 1
ATOM 649 O O . SER A 1 81 ? 4.949 -9.176 4.366 1.00 81.56 81 SER A O 1
ATOM 651 N N . ASP A 1 82 ? 6.650 -8.541 3.056 1.00 73.25 82 ASP A N 1
ATOM 652 C CA . ASP A 1 82 ? 7.121 -9.905 2.719 1.00 73.25 82 ASP A CA 1
ATOM 653 C C . ASP A 1 82 ? 7.613 -10.708 3.931 1.00 73.25 82 ASP A C 1
ATOM 655 O O . ASP A 1 82 ? 7.370 -11.906 4.041 1.00 73.25 82 ASP A O 1
ATOM 659 N N . SER A 1 83 ? 8.275 -10.046 4.883 1.00 57.38 83 SER A N 1
ATOM 660 C CA . SER A 1 83 ? 8.763 -10.692 6.107 1.00 57.38 83 SER A CA 1
ATOM 661 C C . SER A 1 83 ? 7.663 -10.967 7.132 1.00 57.38 83 SER A C 1
ATOM 663 O O . SER A 1 83 ? 7.884 -11.759 8.042 1.00 57.38 83 SER A O 1
ATOM 665 N N . ASP A 1 84 ? 6.493 -10.349 6.963 1.00 53.66 84 ASP A N 1
ATOM 666 C CA . ASP A 1 84 ? 5.399 -10.341 7.929 1.00 53.66 84 ASP A CA 1
ATOM 667 C C . ASP A 1 84 ? 4.065 -10.526 7.201 1.00 53.66 84 ASP A C 1
ATOM 669 O O . ASP A 1 84 ? 3.164 -9.689 7.261 1.00 53.66 84 ASP A O 1
ATO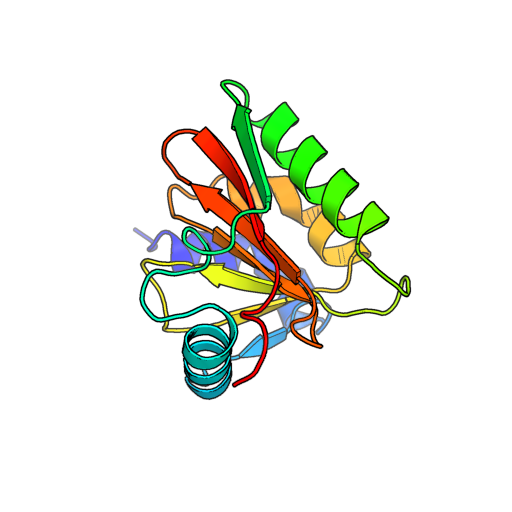M 673 N N . LEU A 1 85 ? 3.891 -11.691 6.567 1.00 62.75 85 LEU A N 1
ATOM 674 C CA . LEU A 1 85 ? 2.568 -12.227 6.205 1.00 62.75 85 LEU A CA 1
ATOM 675 C C . LEU A 1 85 ? 1.692 -12.503 7.461 1.00 62.75 85 LEU A C 1
ATOM 677 O O . LEU A 1 85 ? 0.896 -13.436 7.483 1.00 62.75 85 LEU A O 1
ATOM 681 N N . SER A 1 86 ? 1.876 -11.752 8.544 1.00 68.06 86 SER A N 1
ATOM 682 C CA . SER A 1 86 ? 1.131 -11.814 9.797 1.00 68.06 86 SER A CA 1
ATOM 683 C C . SER A 1 86 ? -0.034 -10.826 9.810 1.00 68.06 86 SER A C 1
ATOM 685 O O . SER A 1 86 ? -1.018 -11.085 10.495 1.00 68.06 86 SER A O 1
ATOM 687 N N . PHE A 1 87 ? 0.042 -9.728 9.047 1.00 78.44 87 PHE A N 1
ATOM 688 C CA . PHE A 1 87 ? -1.046 -8.759 8.934 1.00 78.44 87 PHE A CA 1
ATOM 689 C C . PHE A 1 87 ? -1.013 -7.970 7.618 1.00 78.44 87 PHE A C 1
ATOM 691 O O . PHE A 1 87 ? 0.010 -7.834 6.947 1.00 78.44 87 PHE A O 1
ATOM 698 N N . ALA A 1 88 ? -2.163 -7.404 7.273 1.00 86.94 88 ALA A N 1
ATOM 699 C CA . ALA A 1 88 ? -2.346 -6.429 6.215 1.00 86.94 88 ALA A CA 1
ATOM 700 C C . ALA A 1 88 ? -2.832 -5.103 6.808 1.00 86.94 88 ALA A C 1
ATOM 702 O O . ALA A 1 88 ? -3.595 -5.076 7.778 1.00 86.94 88 ALA A O 1
ATOM 703 N N . LEU A 1 89 ? -2.417 -3.995 6.202 1.00 89.88 89 LEU A N 1
ATOM 704 C CA . LEU A 1 89 ? -2.922 -2.664 6.524 1.00 89.88 89 LEU A CA 1
ATOM 705 C C . LEU A 1 89 ? -3.746 -2.148 5.355 1.00 89.88 89 LEU A C 1
ATOM 707 O O . LEU A 1 89 ? -3.280 -2.131 4.223 1.00 89.88 89 LEU A O 1
ATOM 711 N N . THR A 1 90 ? -4.965 -1.710 5.626 1.00 92.31 90 THR A N 1
ATOM 712 C CA . THR A 1 90 ? -5.850 -1.130 4.620 1.00 92.31 90 THR A CA 1
ATOM 713 C C . THR A 1 90 ? -5.929 0.371 4.823 1.00 92.31 90 THR A C 1
ATOM 715 O O . THR A 1 90 ? -6.289 0.836 5.905 1.00 92.31 90 THR A O 1
ATOM 718 N N . PHE A 1 91 ? -5.619 1.115 3.769 1.00 93.44 91 PHE A N 1
ATOM 719 C CA . PHE A 1 91 ? -5.587 2.569 3.738 1.00 93.44 91 PHE A CA 1
ATOM 720 C C . PHE A 1 91 ? -6.609 3.108 2.737 1.00 93.44 91 PHE A C 1
ATOM 722 O O . PHE A 1 91 ? -6.869 2.499 1.703 1.00 93.44 91 PHE A O 1
ATOM 729 N N . THR A 1 92 ? -7.130 4.304 2.988 1.00 92.06 92 THR A N 1
ATOM 730 C CA . THR A 1 92 ? -7.570 5.205 1.905 1.00 92.06 92 THR A CA 1
ATOM 731 C C . THR A 1 92 ? -6.350 5.845 1.239 1.00 92.06 92 THR A C 1
ATOM 733 O O . THR A 1 92 ? -5.318 5.974 1.904 1.00 92.06 92 THR A O 1
ATOM 736 N N . TYR A 1 93 ? -6.479 6.376 0.020 1.00 91.56 93 TYR A N 1
ATOM 737 C CA . TYR A 1 93 ? -5.398 7.156 -0.602 1.00 91.56 93 TYR A CA 1
ATOM 738 C C . TYR A 1 93 ? -4.895 8.304 0.285 1.00 91.56 93 TYR A C 1
ATOM 740 O O . TYR A 1 93 ? -3.691 8.440 0.476 1.00 91.56 93 TYR A O 1
ATOM 748 N N . GLU A 1 94 ? -5.802 9.076 0.893 1.00 91.38 94 GLU A N 1
ATOM 749 C CA . GLU A 1 94 ? -5.443 10.188 1.783 1.00 91.38 94 GLU A CA 1
ATOM 750 C C . GLU A 1 94 ? -4.541 9.716 2.935 1.00 91.38 94 GLU A C 1
ATOM 752 O O . GLU A 1 94 ? -3.426 10.212 3.104 1.00 91.38 94 GLU A O 1
ATOM 757 N N . SER A 1 95 ? -4.984 8.704 3.687 1.00 92.69 95 SER A N 1
ATOM 758 C CA . SER A 1 95 ? -4.195 8.130 4.782 1.00 92.69 95 SER A CA 1
ATOM 759 C C . SER A 1 95 ? -2.856 7.556 4.309 1.00 92.69 95 SER A C 1
ATOM 761 O O . SER A 1 95 ? -1.838 7.808 4.950 1.00 92.69 95 SER A O 1
ATOM 763 N N . LEU A 1 96 ? -2.815 6.848 3.174 1.00 93.00 96 LEU A N 1
ATOM 764 C CA . LEU A 1 96 ? -1.552 6.339 2.641 1.00 93.00 96 LEU A CA 1
ATOM 765 C C . LEU A 1 96 ? -0.609 7.479 2.249 1.00 93.00 96 LEU A C 1
ATOM 767 O O . LEU A 1 96 ? 0.564 7.424 2.588 1.00 93.00 96 LEU A O 1
ATOM 771 N N . SER A 1 97 ? -1.105 8.526 1.587 1.00 92.75 97 SER A N 1
ATOM 772 C CA . SER A 1 97 ? -0.290 9.672 1.166 1.00 92.75 97 SER A CA 1
ATOM 773 C C . SER A 1 97 ? 0.371 10.387 2.345 1.00 92.75 97 SER A C 1
ATOM 775 O O . SER A 1 97 ? 1.532 10.777 2.253 1.00 92.75 97 SER A O 1
ATOM 777 N N . LYS A 1 98 ? -0.325 10.467 3.486 1.00 93.56 98 LYS A N 1
ATOM 778 C CA . LYS A 1 98 ? 0.205 11.015 4.742 1.00 93.56 98 LYS A CA 1
ATOM 779 C C . LYS A 1 98 ? 1.322 10.151 5.342 1.00 93.56 98 LYS A C 1
ATOM 781 O O . LYS A 1 98 ? 2.213 10.686 5.992 1.00 93.56 98 LYS A O 1
ATOM 786 N N . HIS A 1 99 ? 1.264 8.834 5.143 1.00 92.81 99 HIS A N 1
ATOM 787 C CA . HIS A 1 99 ? 2.156 7.863 5.789 1.00 92.81 99 HIS A CA 1
ATOM 788 C C . HIS A 1 99 ? 3.138 7.178 4.839 1.00 92.81 99 HIS A C 1
ATOM 790 O O . HIS A 1 99 ? 3.883 6.304 5.278 1.00 92.81 99 HIS A O 1
ATOM 796 N N . ALA A 1 100 ? 3.165 7.558 3.560 1.00 91.56 100 ALA A N 1
ATOM 797 C CA . ALA A 1 100 ? 3.928 6.884 2.510 1.00 91.56 100 ALA A CA 1
ATOM 798 C C . ALA A 1 100 ? 5.422 6.775 2.857 1.00 91.56 100 ALA A C 1
ATOM 800 O O . ALA A 1 100 ? 6.012 5.703 2.740 1.00 91.56 100 ALA A O 1
ATOM 801 N N . GLU A 1 101 ? 6.008 7.857 3.374 1.00 90.31 101 GLU A N 1
ATOM 802 C CA . GLU A 1 101 ? 7.389 7.866 3.864 1.00 90.31 101 GLU A CA 1
ATOM 803 C C . GLU A 1 101 ? 7.588 6.894 5.032 1.00 90.31 101 GLU A C 1
ATOM 805 O O . GLU A 1 101 ? 8.525 6.105 5.046 1.00 90.31 101 GLU A O 1
ATOM 810 N N . THR A 1 102 ? 6.676 6.881 6.004 1.00 88.50 102 THR A N 1
ATOM 811 C CA . THR A 1 102 ? 6.784 5.972 7.153 1.00 88.50 102 THR A CA 1
ATOM 812 C C . THR A 1 102 ? 6.748 4.515 6.701 1.00 88.50 102 THR A C 1
ATOM 814 O O . THR A 1 102 ? 7.615 3.732 7.086 1.00 88.50 102 THR A O 1
ATOM 817 N N . VAL A 1 103 ? 5.784 4.145 5.853 1.00 87.44 103 VAL A N 1
ATOM 818 C CA . VAL A 1 103 ? 5.609 2.745 5.436 1.00 87.44 103 VAL A CA 1
ATOM 819 C C . VAL A 1 103 ? 6.738 2.255 4.529 1.00 87.44 103 VAL A C 1
ATOM 821 O O . VAL A 1 103 ? 7.104 1.082 4.615 1.00 87.44 103 VAL A O 1
ATOM 824 N N . LEU A 1 104 ? 7.315 3.130 3.696 1.00 87.12 104 LEU A N 1
ATOM 825 C CA . LEU A 1 104 ? 8.439 2.781 2.822 1.00 87.12 104 LEU A CA 1
ATOM 826 C C . LEU A 1 104 ? 9.800 2.836 3.527 1.00 87.12 104 LEU A C 1
ATOM 828 O O . LEU A 1 104 ? 10.720 2.153 3.091 1.00 87.12 104 LEU A O 1
ATOM 832 N N . SER A 1 105 ? 9.953 3.609 4.609 1.00 83.75 105 SER A N 1
ATOM 833 C CA . SER A 1 105 ? 11.236 3.729 5.330 1.00 83.75 105 SER A CA 1
ATOM 834 C C . SER A 1 105 ? 11.693 2.429 6.000 1.00 83.75 105 SER A C 1
ATOM 836 O O . SER A 1 105 ? 12.850 2.286 6.399 1.00 83.75 105 SER A O 1
ATOM 838 N N . LEU A 1 106 ? 10.780 1.468 6.129 1.00 79.12 106 LEU A N 1
ATOM 839 C CA . LEU A 1 106 ? 11.042 0.182 6.745 1.00 79.12 106 LEU A CA 1
ATOM 840 C C . LEU A 1 106 ? 11.826 -0.700 5.777 1.00 79.12 106 LEU A C 1
ATOM 842 O O . LEU A 1 106 ? 11.390 -0.875 4.638 1.00 79.12 106 LEU A O 1
ATOM 846 N N . PRO A 1 107 ? 12.919 -1.336 6.229 1.00 77.00 107 PRO A N 1
ATOM 847 C CA . PRO A 1 107 ? 13.758 -2.154 5.376 1.00 77.00 107 PRO A CA 1
ATOM 848 C C . PRO A 1 107 ? 13.117 -3.530 5.122 1.00 77.00 107 PRO A C 1
ATOM 850 O O . PRO A 1 107 ? 13.605 -4.566 5.574 1.00 77.00 107 PRO A O 1
ATOM 853 N N . GLN A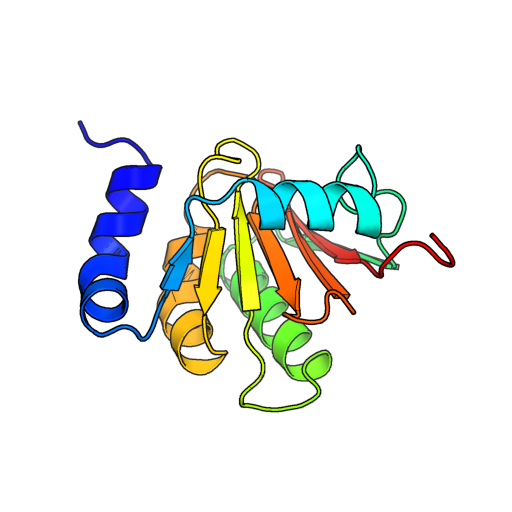 1 108 ? 11.996 -3.547 4.406 1.00 80.25 108 GLN A N 1
ATOM 854 C CA . GLN A 1 108 ? 11.256 -4.744 4.025 1.00 80.25 108 GLN A CA 1
ATOM 855 C C . GLN A 1 108 ? 10.646 -4.556 2.638 1.00 80.25 108 GLN A C 1
ATOM 857 O O . GLN A 1 108 ? 10.295 -3.444 2.247 1.00 80.25 108 GLN A O 1
ATOM 862 N N . HIS A 1 109 ? 10.449 -5.654 1.912 1.00 85.00 109 HIS A N 1
ATOM 863 C CA . HIS A 1 109 ? 9.634 -5.611 0.703 1.00 85.00 109 HIS A CA 1
ATOM 864 C C . HIS A 1 109 ? 8.195 -5.270 1.070 1.00 85.00 109 HIS A C 1
ATOM 866 O O . HIS A 1 109 ? 7.615 -5.898 1.964 1.00 85.00 109 HIS A O 1
ATOM 872 N N . LYS A 1 110 ? 7.624 -4.292 0.372 1.00 87.31 110 LYS A N 1
ATOM 873 C CA . LYS A 1 110 ? 6.242 -3.852 0.561 1.00 87.31 110 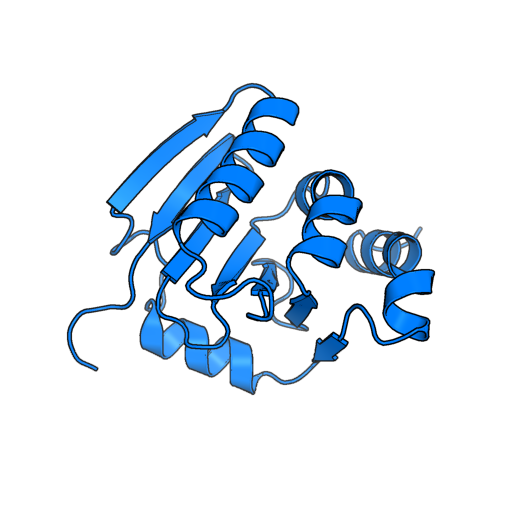LYS A CA 1
ATOM 874 C C . LYS A 1 110 ? 5.460 -4.074 -0.717 1.00 87.31 110 LYS A C 1
ATOM 876 O O . LYS A 1 110 ? 5.972 -3.875 -1.816 1.00 87.31 110 LYS A O 1
ATOM 881 N N . TYR A 1 111 ? 4.203 -4.442 -0.561 1.00 88.56 111 TYR A N 1
ATOM 882 C CA . TYR A 1 111 ? 3.290 -4.665 -1.666 1.00 88.56 111 TYR A CA 1
ATOM 883 C C . TYR A 1 111 ? 1.989 -3.943 -1.384 1.00 88.56 111 TYR A C 1
ATOM 885 O O . TYR A 1 111 ? 1.424 -4.098 -0.306 1.00 88.56 111 TYR A O 1
ATOM 893 N N . PHE A 1 112 ? 1.525 -3.172 -2.355 1.00 91.31 112 PHE A N 1
ATOM 894 C CA . PHE A 1 112 ? 0.307 -2.383 -2.301 1.00 91.31 112 PHE A CA 1
ATOM 895 C C . PHE A 1 112 ? -0.651 -2.910 -3.357 1.00 91.31 112 PHE A C 1
ATOM 897 O O . PHE A 1 112 ? -0.265 -3.078 -4.511 1.00 91.31 112 PHE A O 1
ATOM 904 N N . PHE A 1 113 ? -1.893 -3.161 -2.978 1.00 89.88 113 PHE A N 1
ATOM 905 C CA . PHE A 1 113 ? -2.913 -3.743 -3.838 1.00 89.88 113 PHE A CA 1
ATOM 906 C C . PHE A 1 113 ? -4.152 -2.866 -3.851 1.00 89.88 113 PHE A C 1
ATOM 908 O O . PHE A 1 113 ? -4.516 -2.285 -2.827 1.00 89.88 113 PHE A O 1
ATOM 915 N N . ALA A 1 114 ? -4.843 -2.848 -4.984 1.00 90.69 114 ALA A N 1
ATOM 916 C CA . ALA A 1 114 ? -6.237 -2.434 -5.005 1.00 90.69 114 ALA A CA 1
ATOM 917 C C . ALA A 1 114 ? -7.094 -3.393 -4.161 1.00 90.69 114 ALA A C 1
ATOM 919 O O . ALA A 1 114 ? -6.825 -4.594 -4.132 1.00 90.69 114 ALA A O 1
ATOM 920 N N . GLU A 1 115 ? -8.164 -2.895 -3.537 1.00 87.44 115 GLU A N 1
ATOM 921 C CA . GLU A 1 115 ? -9.159 -3.739 -2.849 1.00 87.44 115 GLU A CA 1
ATOM 922 C C . GLU A 1 115 ? -9.797 -4.786 -3.781 1.00 87.44 115 GLU A C 1
ATOM 924 O O . GLU A 1 115 ? -10.135 -5.883 -3.343 1.00 87.44 115 GLU A O 1
ATOM 929 N N . ASP A 1 116 ? -9.918 -4.472 -5.075 1.00 86.81 116 ASP A N 1
ATOM 930 C CA . ASP A 1 116 ? -10.407 -5.386 -6.115 1.00 86.81 116 ASP A CA 1
ATOM 931 C C . ASP A 1 116 ? -9.299 -6.238 -6.761 1.00 86.81 116 ASP A C 1
ATOM 933 O O . ASP A 1 116 ? -9.565 -7.005 -7.687 1.00 86.81 116 ASP A O 1
ATOM 937 N N . TYR A 1 117 ? -8.057 -6.102 -6.287 1.00 86.06 117 TYR A N 1
ATOM 938 C CA . TYR A 1 117 ? -6.866 -6.787 -6.788 1.00 86.06 117 TYR A CA 1
ATOM 939 C C . TYR A 1 117 ? -6.578 -6.580 -8.289 1.00 86.06 117 TYR A C 1
ATOM 941 O O . TYR A 1 117 ? -5.859 -7.371 -8.903 1.00 86.06 117 TYR A O 1
ATOM 949 N N . SER A 1 118 ? -7.091 -5.504 -8.895 1.00 87.50 118 SER A N 1
ATOM 950 C CA . SER A 1 118 ? -6.866 -5.180 -10.315 1.00 87.50 118 SER A CA 1
ATOM 951 C C . SER A 1 118 ? -5.423 -4.771 -10.644 1.00 87.50 118 SER A C 1
ATOM 953 O O . SER A 1 118 ? -5.000 -4.854 -11.801 1.00 87.50 118 SER A O 1
ATOM 955 N N . TRP A 1 119 ? -4.650 -4.362 -9.638 1.00 89.69 119 TRP A N 1
ATOM 956 C CA . TRP A 1 119 ? -3.237 -4.019 -9.749 1.00 89.69 119 TRP A CA 1
ATOM 957 C C . TRP A 1 119 ? -2.490 -4.281 -8.438 1.00 89.69 119 TRP A C 1
ATOM 959 O O . TRP A 1 119 ? -3.082 -4.352 -7.357 1.00 89.69 119 TRP A O 1
ATOM 969 N N . CYS A 1 120 ? -1.169 -4.398 -8.553 1.00 89.88 120 CYS A N 1
ATOM 970 C CA . CYS A 1 120 ? -0.232 -4.421 -7.440 1.00 89.88 120 CYS A CA 1
ATOM 971 C C . CYS A 1 120 ? 0.942 -3.480 -7.729 1.00 89.88 120 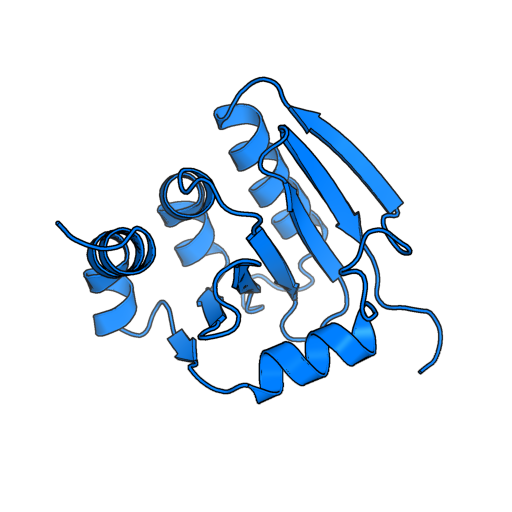CYS A C 1
ATOM 973 O O . CYS A 1 120 ? 1.458 -3.471 -8.843 1.00 89.88 120 CYS A O 1
ATOM 975 N N . ILE A 1 121 ? 1.390 -2.724 -6.730 1.00 90.81 121 ILE A N 1
ATOM 976 C CA . ILE A 1 121 ? 2.675 -2.022 -6.742 1.00 90.81 121 ILE A CA 1
ATOM 977 C C . ILE A 1 121 ? 3.575 -2.698 -5.721 1.00 90.81 121 ILE A C 1
ATOM 979 O O . ILE A 1 121 ? 3.173 -2.891 -4.576 1.00 90.81 121 ILE A O 1
ATOM 983 N N . PHE A 1 122 ? 4.795 -3.036 -6.111 1.00 88.38 122 PHE A N 1
ATOM 984 C CA . PHE A 1 122 ? 5.779 -3.612 -5.204 1.00 88.38 122 PHE A CA 1
ATOM 985 C C . PHE A 1 122 ? 6.966 -2.675 -5.014 1.00 88.38 122 PHE A C 1
ATOM 987 O O . PHE A 1 122 ? 7.368 -1.967 -5.936 1.00 88.38 122 PHE A O 1
ATOM 994 N N . PHE A 1 123 ? 7.527 -2.705 -3.812 1.00 87.31 123 PHE A N 1
ATOM 995 C CA . PHE A 1 123 ? 8.755 -2.034 -3.419 1.00 87.31 123 PHE A CA 1
ATOM 996 C C . PHE A 1 123 ? 9.726 -3.081 -2.891 1.00 87.31 123 PHE A C 1
ATOM 998 O O . PHE A 1 123 ? 9.421 -3.803 -1.939 1.00 87.31 123 PHE A O 1
ATOM 1005 N N . LYS A 1 124 ? 10.894 -3.155 -3.515 1.00 81.62 124 LYS A N 1
ATOM 1006 C CA . LYS A 1 124 ? 12.014 -3.982 -3.099 1.00 81.62 124 LYS A CA 1
ATOM 1007 C C . LYS A 1 124 ? 13.022 -3.163 -2.320 1.00 81.62 124 LYS A C 1
ATOM 1009 O O . LYS A 1 124 ? 13.324 -2.023 -2.654 1.00 81.62 124 LYS A O 1
ATOM 1014 N N . MET A 1 125 ? 13.614 -3.829 -1.344 1.00 75.38 125 MET A N 1
ATOM 1015 C CA . MET A 1 125 ? 14.695 -3.316 -0.515 1.00 75.38 125 MET A CA 1
ATOM 1016 C C . MET A 1 125 ? 15.919 -2.941 -1.340 1.00 75.38 125 MET A C 1
ATOM 1018 O O . MET A 1 125 ? 16.652 -2.021 -0.997 1.00 75.38 125 MET A O 1
ATOM 1022 N N . GLU A 1 126 ? 16.118 -3.632 -2.459 1.00 75.69 126 GLU A N 1
ATOM 1023 C CA . GLU A 1 126 ? 17.191 -3.372 -3.406 1.00 75.69 126 GLU A CA 1
ATOM 1024 C C . GLU A 1 126 ? 16.930 -2.135 -4.290 1.00 75.69 126 GLU A C 1
ATOM 1026 O O . GLU A 1 126 ? 17.640 -1.941 -5.272 1.00 75.69 126 GLU A O 1
ATOM 1031 N N . GLY A 1 127 ? 15.922 -1.312 -3.968 1.00 72.06 127 GLY A N 1
ATOM 1032 C CA . GLY A 1 127 ? 15.605 -0.064 -4.670 1.00 72.06 127 GLY A CA 1
ATOM 1033 C C . GLY A 1 127 ? 14.752 -0.248 -5.924 1.00 72.06 127 GLY A C 1
ATOM 1034 O O . GLY A 1 127 ? 14.573 0.697 -6.688 1.00 72.06 127 GLY A O 1
ATOM 1035 N N . TYR A 1 128 ? 14.210 -1.448 -6.156 1.00 82.62 128 TYR A N 1
ATOM 1036 C CA . TYR A 1 128 ? 13.348 -1.706 -7.309 1.00 82.62 128 TYR A CA 1
ATOM 1037 C C . TYR A 1 128 ? 11.882 -1.506 -6.960 1.00 82.62 128 TYR A C 1
ATOM 1039 O O . TYR A 1 128 ? 11.371 -2.068 -5.994 1.00 82.62 128 TYR A O 1
ATOM 1047 N N . MET A 1 129 ? 11.171 -0.782 -7.807 1.00 87.06 129 MET A N 1
ATOM 1048 C CA . MET A 1 129 ? 9.724 -0.655 -7.728 1.00 87.06 129 MET A CA 1
ATOM 1049 C C . MET A 1 129 ? 9.098 -1.122 -9.016 1.00 87.06 129 MET A C 1
ATOM 1051 O O . MET A 1 129 ? 9.733 -1.067 -10.065 1.00 87.06 129 MET A O 1
ATOM 1055 N N . GLY A 1 130 ? 7.847 -1.547 -8.965 1.00 88.19 130 GLY A N 1
ATOM 1056 C CA . GLY A 1 130 ? 7.133 -1.847 -10.190 1.00 88.19 130 GLY A CA 1
ATOM 1057 C C . GLY A 1 130 ? 5.646 -2.013 -10.003 1.00 88.19 130 GLY A C 1
ATOM 1058 O O . GLY A 1 130 ? 5.157 -2.188 -8.886 1.00 88.19 130 GLY A O 1
ATOM 1059 N N . VAL A 1 131 ? 4.945 -1.972 -11.130 1.00 88.81 131 VAL A N 1
ATOM 1060 C CA . VAL A 1 131 ? 3.510 -2.234 -11.219 1.00 88.81 131 VAL A CA 1
ATOM 1061 C C . VAL A 1 131 ? 3.311 -3.603 -11.846 1.00 88.81 131 VAL A C 1
ATOM 1063 O O . VAL A 1 131 ? 3.901 -3.924 -12.877 1.00 88.81 131 VAL A O 1
ATOM 1066 N N . ALA A 1 132 ? 2.440 -4.400 -11.253 1.00 86.19 132 ALA A N 1
ATOM 1067 C CA . ALA A 1 132 ? 2.029 -5.695 -11.750 1.00 86.19 132 ALA A CA 1
ATOM 1068 C C . ALA A 1 132 ? 0.511 -5.768 -11.893 1.00 86.19 132 ALA A C 1
ATOM 1070 O O . ALA A 1 132 ? -0.242 -5.098 -11.182 1.00 86.19 132 ALA A O 1
ATOM 1071 N N . LYS A 1 133 ? 0.064 -6.611 -12.821 1.00 83.69 133 LYS A N 1
ATOM 1072 C CA . LYS A 1 133 ? -1.352 -6.926 -13.021 1.00 83.69 133 LYS A CA 1
ATOM 1073 C C . LYS A 1 133 ? -1.641 -8.359 -12.584 1.00 83.69 133 LYS A C 1
ATOM 1075 O O . LYS A 1 133 ? -0.730 -9.182 -12.607 1.00 83.69 133 LYS A O 1
ATOM 1080 N N . PRO A 1 134 ? -2.885 -8.669 -12.193 1.00 80.50 134 PRO A N 1
ATOM 1081 C CA . PRO A 1 134 ? -3.279 -10.035 -11.883 1.00 80.50 134 PRO A CA 1
ATOM 1082 C C . PRO A 1 134 ? -2.985 -10.974 -13.060 1.00 80.50 134 PRO A C 1
ATOM 1084 O O . PRO A 1 134 ? -3.023 -10.565 -14.228 1.00 80.50 134 PRO A O 1
ATOM 1087 N N . LEU A 1 135 ? -2.700 -12.243 -12.755 1.00 74.12 135 LEU A N 1
ATOM 1088 C CA . LEU A 1 135 ? -2.484 -13.260 -13.781 1.00 74.12 135 LEU A CA 1
ATOM 1089 C C . LEU A 1 135 ? -3.739 -13.389 -14.666 1.00 74.12 135 LEU A C 1
ATOM 1091 O O . LEU A 1 135 ? -4.851 -13.481 -14.140 1.00 74.12 135 LEU A O 1
ATOM 1095 N N . PRO A 1 136 ? -3.602 -13.421 -16.004 1.00 63.25 136 PRO A N 1
ATOM 1096 C CA . PRO A 1 136 ? -4.746 -13.624 -16.878 1.00 63.25 136 PRO A CA 1
ATOM 1097 C C . PRO A 1 136 ? -5.326 -15.036 -16.674 1.00 63.25 136 PRO A C 1
ATOM 1099 O O . PRO A 1 136 ? -4.688 -16.023 -17.030 1.00 63.25 136 PRO A O 1
ATOM 1102 N N . ASN A 1 137 ? -6.558 -15.101 -16.153 1.00 56.66 137 ASN A N 1
ATOM 1103 C CA . ASN A 1 137 ? -7.397 -16.296 -15.952 1.00 56.66 137 ASN A CA 1
ATOM 1104 C C . ASN A 1 137 ? -6.910 -17.315 -14.897 1.00 56.66 137 ASN A C 1
ATOM 1106 O O . ASN A 1 137 ? -6.362 -18.361 -15.253 1.00 56.66 137 ASN A O 1
ATOM 1110 N N . GLN A 1 138 ? -7.227 -17.077 -13.619 1.00 50.19 138 GLN A N 1
ATOM 1111 C CA . GLN A 1 138 ? -7.425 -18.160 -12.641 1.00 50.19 138 GLN A CA 1
ATOM 1112 C C . GLN A 1 138 ? -8.903 -18.308 -12.293 1.00 50.19 138 GLN A C 1
ATOM 1114 O O . GLN A 1 138 ? -9.557 -17.262 -12.086 1.00 50.19 138 GLN A O 1
#

Solvent-accessible surface area (backbone atoms only — not comparable to full-atom values): 7733 Å² total; per-residue (Å²): 134,78,52,74,66,54,50,50,51,59,72,44,36,68,44,40,78,70,64,55,30,45,81,39,68,56,60,63,62,57,57,49,46,36,65,46,39,32,89,81,46,45,71,93,39,49,77,47,74,50,78,44,99,44,69,71,55,50,46,50,51,51,54,50,50,48,63,71,69,51,93,47,87,80,48,44,37,39,35,40,36,73,92,42,82,60,44,34,41,36,22,37,54,69,57,39,68,76,38,38,64,65,69,62,71,46,95,50,36,37,35,38,25,43,75,84,47,71,36,35,40,40,38,41,74,88,31,37,34,33,41,20,44,47,58,89,85,127

Mean predicted aligned error: 6.19 Å

Foldseek 3Di:
DDDLVRVLCVVCVVCPVVVQKDKDQDLPVVVVQCQFCHVVGNPVFFPDKDFDPDLVVVLVVVLVVCVVPDPDQQWKKWKDWPVPSRIIMIHRSVSCNVCVSVVLVRQTKMKIATPVRQKIWIAHSNRMITIGGTDPDD

Sequence (138 aa):
MLTLEEETLTTLKEDLDNGKIIRSDDSEHISTILKIFGKSFPYDTAQETISTDYFDESVSYLLQNITFLMSSDYAKIIMISDSDLSFALTFTYESLSKHAETVLSLPQHKYFFAEDYSWCIFFKMEGYMGVAKPLPNQ

Nearest PDB structures (foldseek):
  5t86-assembly1_I  TM=6.332E-01  e=5.789E-03  Escherichia coli
  6dlk-assembly1_A  TM=2.960E-01  e=5.939E-01  Rickettsia rickettsii str. 'Sheila Smith'
  6man-assembly1_A  TM=3.073E-01  e=7.203E-01  Rickettsia bellii RML369-C
  8adl-assembly1_W  TM=6.346E-01  e=3.596E+00  Saccharomyces cerevisiae
  6ptv-assembly1_A  TM=2.708E-01  e=1.370E+00  Rickettsia rickettsii str. 'Sheila Smith'

pLDDT: mean 81.22, std 10.44, range [50.19, 93.56]